Protein AF-A0A1A8EDJ9-F1 (afdb_monomer_lite)

Radius of gyration: 13.45 Å; chains: 1; bounding box: 37×17×39 Å

Foldseek 3Di:
DWDKDWDFAPPDDDDTDIDTGRPVWDKDWPVVPFDHDHQAKGKTWMWTDDPVDDIDIDIDMDTHPPRDD

Organism: Nothobranchius kadleci (NCBI:txid1051664)

Structure (mmCIF, N/CA/C/O backbone):
data_AF-A0A1A8EDJ9-F1
#
_entry.id   AF-A0A1A8EDJ9-F1
#
loop_
_atom_site.group_PDB
_atom_site.id
_atom_site.type_symbol
_atom_site.label_atom_id
_atom_site.label_alt_id
_atom_site.label_comp_id
_atom_site.label_asym_id
_atom_site.label_entity_id
_atom_site.label_seq_id
_atom_site.pdbx_PDB_ins_code
_atom_site.Cartn_x
_atom_site.Cartn_y
_atom_site.Cartn_z
_atom_site.occupancy
_atom_site.B_iso_or_equiv
_atom_site.auth_seq_id
_atom_site.auth_comp_id
_atom_site.auth_asym_id
_atom_site.auth_atom_id
_atom_site.pdbx_PDB_model_num
ATOM 1 N N . THR A 1 1 ? -17.861 1.459 -0.852 1.00 73.19 1 THR A N 1
ATOM 2 C CA . THR A 1 1 ? -16.706 1.985 -1.615 1.00 73.19 1 THR A CA 1
ATOM 3 C C . THR A 1 1 ? -15.486 1.996 -0.706 1.00 73.19 1 THR A C 1
ATOM 5 O O . THR A 1 1 ? -15.676 1.924 0.502 1.00 73.19 1 THR A O 1
ATOM 8 N N . GLY A 1 2 ? -14.269 1.945 -1.250 1.00 91.25 2 GLY A N 1
ATOM 9 C CA . GLY A 1 2 ? -13.005 1.825 -0.504 1.00 91.25 2 GLY A CA 1
ATOM 10 C C . GLY A 1 2 ? -12.022 2.950 -0.838 1.00 91.25 2 GLY A C 1
ATOM 11 O O . GLY A 1 2 ? -12.326 3.794 -1.682 1.00 91.25 2 GLY A O 1
ATOM 12 N N . MET A 1 3 ? -10.852 2.940 -0.204 1.00 94.25 3 MET A N 1
ATOM 13 C CA . MET A 1 3 ? -9.745 3.856 -0.472 1.00 94.25 3 MET A CA 1
ATOM 14 C C . MET A 1 3 ? -8.586 3.095 -1.115 1.00 94.25 3 MET A C 1
ATOM 16 O O . MET A 1 3 ? -8.211 2.015 -0.659 1.00 94.25 3 MET A O 1
ATOM 20 N N . MET A 1 4 ? -8.025 3.660 -2.183 1.00 95.88 4 MET A N 1
ATOM 21 C CA . MET A 1 4 ? -6.854 3.120 -2.866 1.00 95.88 4 MET A CA 1
ATOM 22 C C . MET A 1 4 ? -5.625 3.951 -2.502 1.00 95.88 4 MET A C 1
ATOM 24 O O . MET A 1 4 ? -5.616 5.163 -2.701 1.00 95.88 4 MET A O 1
ATOM 28 N N . TYR A 1 5 ? -4.591 3.285 -2.002 1.00 95.38 5 TYR A N 1
ATOM 29 C CA . TYR A 1 5 ? -3.253 3.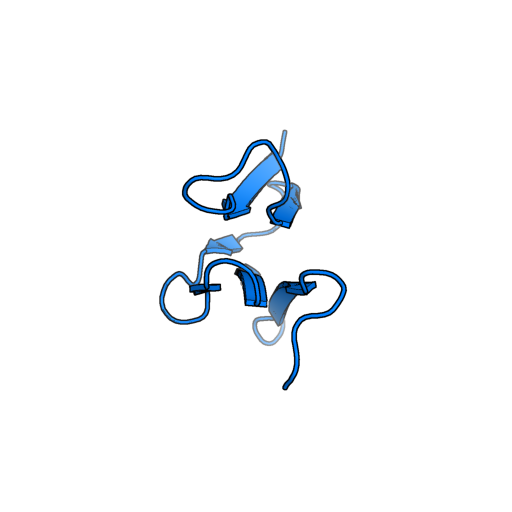838 -1.824 1.00 95.38 5 TYR A CA 1
ATOM 30 C C . TYR A 1 5 ? -2.363 3.237 -2.894 1.00 95.38 5 TYR A C 1
ATOM 32 O O . TYR A 1 5 ? -2.405 2.027 -3.105 1.00 95.38 5 TYR A O 1
ATOM 40 N N . TYR A 1 6 ? -1.565 4.048 -3.570 1.00 93.56 6 TYR A N 1
ATOM 41 C CA . TYR A 1 6 ? -0.687 3.553 -4.617 1.00 93.56 6 TYR A CA 1
ATOM 42 C C . TYR A 1 6 ? 0.616 4.335 -4.651 1.00 93.56 6 TYR A C 1
ATOM 44 O O . TYR A 1 6 ? 0.671 5.499 -4.258 1.00 93.56 6 TYR A O 1
ATOM 52 N N . GLN A 1 7 ? 1.653 3.667 -5.133 1.00 91.12 7 GLN A N 1
ATOM 53 C CA . GLN A 1 7 ? 2.939 4.257 -5.445 1.00 91.12 7 GLN A CA 1
ATOM 54 C C . GLN A 1 7 ? 3.333 3.760 -6.831 1.00 91.12 7 GLN A C 1
ATOM 56 O O . GLN A 1 7 ? 3.600 2.572 -7.020 1.00 91.12 7 GLN A O 1
ATOM 61 N N . ASN A 1 8 ? 3.335 4.668 -7.802 1.00 87.06 8 ASN A N 1
ATOM 62 C CA . ASN A 1 8 ? 3.768 4.353 -9.157 1.00 87.06 8 ASN A CA 1
ATOM 63 C C . ASN A 1 8 ? 5.294 4.413 -9.239 1.00 87.06 8 ASN A C 1
ATOM 65 O O . ASN A 1 8 ? 5.927 5.192 -8.520 1.00 87.06 8 ASN A O 1
ATOM 69 N N . ARG A 1 9 ? 5.863 3.610 -10.141 1.00 81.31 9 ARG A N 1
ATOM 70 C CA . ARG A 1 9 ? 7.262 3.750 -10.544 1.00 81.31 9 ARG A CA 1
ATOM 71 C C . ARG A 1 9 ? 7.429 5.065 -11.300 1.00 81.31 9 ARG A C 1
ATOM 73 O O . ARG A 1 9 ? 6.619 5.390 -12.168 1.00 81.31 9 ARG A O 1
ATOM 80 N N . GLU A 1 10 ? 8.464 5.822 -10.965 1.00 77.62 10 GLU A N 1
ATOM 81 C CA . GLU A 1 10 ? 8.791 7.044 -11.695 1.00 77.62 10 GLU A CA 1
ATOM 82 C C . GLU A 1 10 ? 9.455 6.707 -13.037 1.00 77.62 10 GLU A C 1
ATOM 84 O O . GLU A 1 10 ? 10.254 5.780 -13.121 1.00 77.62 10 GLU A O 1
ATOM 89 N N . ASN A 1 11 ? 9.138 7.484 -14.079 1.00 72.62 11 ASN A N 1
ATOM 90 C CA . ASN A 1 11 ? 9.793 7.468 -15.398 1.00 72.62 11 ASN A CA 1
ATOM 91 C C . ASN A 1 11 ? 9.710 6.169 -16.226 1.00 72.62 11 ASN A C 1
ATOM 93 O O . ASN A 1 11 ? 10.312 6.106 -17.294 1.00 72.62 11 ASN A O 1
ATOM 97 N N . GLU A 1 12 ? 8.903 5.188 -15.820 1.00 71.38 12 GLU A N 1
ATOM 98 C CA . GLU A 1 12 ? 8.748 3.912 -16.529 1.00 71.38 12 GLU A CA 1
ATOM 99 C C . GLU A 1 12 ? 7.319 3.674 -17.035 1.00 71.38 12 GLU A C 1
ATOM 101 O O . GLU A 1 12 ? 6.328 4.108 -16.439 1.00 71.38 12 GLU A O 1
ATOM 106 N N . LYS A 1 13 ? 7.192 2.933 -18.145 1.00 68.12 13 LYS A N 1
ATOM 107 C CA . LYS A 1 13 ? 5.888 2.494 -18.671 1.00 68.12 13 LYS A CA 1
ATOM 108 C C . LYS A 1 13 ? 5.435 1.220 -17.955 1.00 68.12 13 LYS A C 1
ATOM 110 O O . LYS A 1 13 ? 5.487 0.128 -18.513 1.00 68.12 13 LYS A O 1
ATOM 115 N N . GLY A 1 14 ? 4.953 1.381 -16.725 1.00 74.75 14 GLY A N 1
ATOM 116 C CA . GLY A 1 14 ? 4.356 0.313 -15.920 1.00 74.75 14 GLY A CA 1
ATOM 117 C C . GLY A 1 14 ? 5.102 0.029 -14.616 1.00 74.75 14 GLY A C 1
ATOM 118 O O . GLY A 1 14 ? 6.124 0.636 -14.310 1.00 74.75 14 GLY A O 1
ATOM 119 N N . GLY A 1 15 ? 4.558 -0.903 -13.831 1.00 78.56 15 GLY A N 1
ATOM 120 C CA . GLY A 1 15 ? 5.001 -1.153 -12.460 1.00 78.56 15 GLY A CA 1
ATOM 121 C C . GLY A 1 15 ? 4.301 -0.252 -11.441 1.00 78.56 15 GLY A C 1
ATOM 122 O O . GLY A 1 15 ? 3.354 0.466 -11.764 1.00 78.56 15 GLY A O 1
ATOM 123 N N . GLY A 1 16 ? 4.760 -0.322 -10.195 1.00 87.62 16 GLY A N 1
ATOM 124 C CA . GLY A 1 16 ? 4.088 0.292 -9.055 1.00 87.62 16 GLY A CA 1
ATOM 125 C C . GLY A 1 16 ? 3.348 -0.716 -8.183 1.00 87.62 16 GLY A C 1
ATOM 126 O O . GLY A 1 16 ? 3.167 -1.883 -8.529 1.00 87.62 16 GLY A O 1
ATOM 127 N N . VAL A 1 17 ? 2.933 -0.244 -7.016 1.00 93.00 17 VAL A N 1
ATOM 128 C CA . VAL A 1 17 ? 2.209 -1.018 -6.007 1.00 93.00 17 VAL A CA 1
ATOM 129 C C . VAL A 1 17 ? 0.937 -0.299 -5.614 1.00 93.00 17 VAL A C 1
ATOM 131 O O . VAL A 1 17 ? 0.898 0.930 -5.570 1.00 93.00 17 VAL A O 1
ATOM 134 N N . ALA A 1 18 ? -0.097 -1.067 -5.281 1.00 94.75 18 ALA A N 1
ATOM 135 C CA . ALA A 1 18 ? -1.344 -0.528 -4.772 1.00 94.75 18 ALA A CA 1
ATOM 136 C C . ALA A 1 18 ? -1.908 -1.392 -3.641 1.00 94.75 18 ALA A C 1
ATOM 138 O O . ALA A 1 18 ? -1.803 -2.617 -3.654 1.00 94.75 18 ALA A O 1
ATOM 139 N N . LEU A 1 19 ? -2.552 -0.731 -2.685 1.00 96.19 19 LEU A N 1
ATOM 140 C CA . LEU A 1 19 ? -3.360 -1.327 -1.632 1.00 96.19 19 LEU A CA 1
ATOM 141 C C . LEU A 1 19 ? -4.763 -0.736 -1.707 1.00 96.19 19 LEU A C 1
ATOM 143 O O . LEU A 1 19 ? -4.946 0.477 -1.607 1.00 96.19 19 LEU A O 1
ATOM 147 N N . TYR A 1 20 ? -5.760 -1.603 -1.853 1.00 96.56 20 TYR A N 1
ATOM 148 C CA . TYR A 1 20 ? -7.161 -1.222 -1.731 1.00 96.56 20 TYR A CA 1
ATOM 149 C C . TYR A 1 20 ? -7.679 -1.618 -0.351 1.00 96.56 20 TYR A C 1
ATOM 151 O O . TYR A 1 20 ? -7.604 -2.783 0.038 1.00 96.56 20 TYR A O 1
ATOM 159 N N . ILE A 1 21 ? -8.221 -0.649 0.381 1.00 95.62 21 ILE A N 1
ATOM 160 C CA . ILE A 1 21 ? -8.745 -0.840 1.732 1.00 95.62 21 ILE A CA 1
ATOM 161 C C . ILE A 1 21 ? -10.234 -0.512 1.744 1.00 95.62 21 ILE A C 1
ATOM 163 O O . ILE A 1 21 ? -10.676 0.514 1.229 1.00 95.62 21 ILE A O 1
ATOM 167 N N . CYS A 1 22 ? -11.034 -1.398 2.336 1.00 94.94 22 CYS A N 1
ATOM 168 C CA . CYS A 1 22 ? -12.460 -1.155 2.520 1.00 94.94 22 CYS A CA 1
ATOM 169 C C . CYS A 1 22 ? -12.680 0.016 3.492 1.00 94.94 22 CYS A C 1
ATOM 171 O O . CYS A 1 22 ? -12.101 0.011 4.574 1.00 94.94 22 CYS A O 1
ATOM 173 N N . ASN A 1 23 ? -13.573 0.963 3.173 1.00 90.94 23 ASN A N 1
ATOM 174 C CA . ASN A 1 23 ? -13.823 2.148 4.016 1.00 90.94 23 ASN A CA 1
ATOM 175 C C . ASN 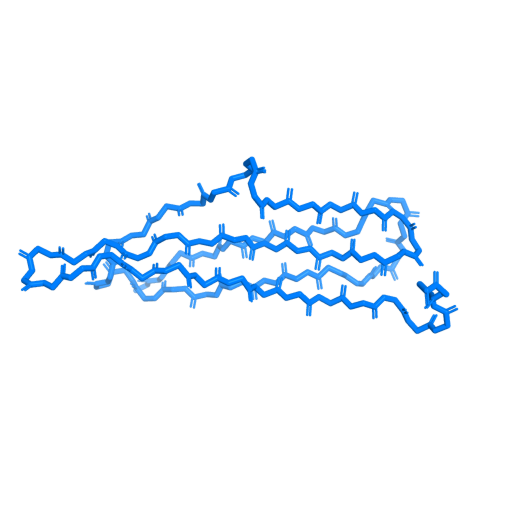A 1 23 ? -14.395 1.823 5.408 1.00 90.94 23 ASN A C 1
ATOM 177 O O . ASN A 1 23 ? -14.484 2.706 6.255 1.00 90.94 23 ASN A O 1
ATOM 181 N N . THR A 1 24 ? -14.788 0.571 5.662 1.00 93.62 24 THR A N 1
ATOM 182 C CA . THR A 1 24 ? -15.132 0.103 7.013 1.00 93.62 24 THR A CA 1
ATOM 183 C C . THR A 1 24 ? -13.917 0.059 7.943 1.00 93.62 24 THR A C 1
ATOM 185 O O . THR A 1 24 ? -14.083 -0.017 9.157 1.00 93.62 24 THR A O 1
ATOM 188 N N . LEU A 1 25 ? -12.701 0.089 7.391 1.00 94.06 25 LEU A N 1
ATOM 189 C CA . LEU A 1 25 ? -11.443 0.152 8.120 1.00 94.06 25 LEU A CA 1
ATOM 190 C C . LEU A 1 25 ? -10.912 1.587 8.071 1.00 94.06 25 LEU A C 1
ATOM 192 O O . LEU A 1 25 ? -10.729 2.153 6.995 1.00 94.06 25 LEU A O 1
ATOM 196 N N . LYS A 1 26 ? -10.641 2.177 9.240 1.00 95.19 26 LYS A N 1
ATOM 197 C CA . LYS A 1 26 ? -9.943 3.465 9.316 1.00 95.19 26 LYS A CA 1
ATOM 198 C C . LYS A 1 26 ? -8.486 3.245 8.920 1.00 95.19 26 LYS A C 1
ATOM 200 O O . LYS A 1 26 ? -7.801 2.446 9.556 1.00 95.19 26 LYS A O 1
ATOM 205 N N . SER A 1 27 ? -8.008 3.951 7.900 1.00 95.94 27 SER A N 1
ATOM 206 C CA . SER A 1 27 ? -6.632 3.813 7.420 1.00 95.94 27 SER A CA 1
ATOM 207 C C . SER A 1 27 ? -6.003 5.142 7.012 1.00 95.94 27 SER A C 1
ATOM 209 O O . SER A 1 27 ? -6.703 6.089 6.648 1.00 95.94 27 SER A O 1
ATOM 211 N N . LYS A 1 28 ? -4.668 5.208 7.039 1.00 95.56 28 LYS A N 1
ATOM 212 C CA . LYS A 1 28 ? -3.885 6.337 6.511 1.00 95.56 28 LYS A CA 1
ATOM 213 C C . LYS A 1 28 ? -2.598 5.859 5.837 1.00 95.56 28 LYS A C 1
ATOM 215 O O . LYS A 1 28 ? -1.952 4.926 6.312 1.00 95.56 28 LYS A O 1
ATOM 220 N N . GLY A 1 29 ? -2.202 6.532 4.761 1.00 95.56 29 GLY A N 1
ATOM 221 C CA . GLY A 1 29 ? -0.913 6.291 4.113 1.00 95.56 29 GLY A CA 1
ATOM 222 C C . GLY A 1 29 ? 0.248 6.740 5.004 1.00 95.56 29 GLY A C 1
ATOM 223 O O . GLY A 1 29 ? 0.192 7.812 5.608 1.00 95.56 29 GLY A O 1
ATOM 224 N N . MET A 1 30 ? 1.298 5.925 5.080 1.00 96.12 30 MET A N 1
ATOM 225 C CA . MET A 1 30 ? 2.553 6.215 5.776 1.00 96.12 30 MET A CA 1
ATOM 226 C C . MET A 1 30 ? 3.647 6.527 4.750 1.00 96.12 30 MET A C 1
ATOM 228 O O . MET A 1 30 ? 4.511 5.699 4.457 1.00 96.12 30 MET A O 1
ATOM 232 N N . TYR A 1 31 ? 3.599 7.727 4.166 1.00 88.62 31 TYR A N 1
ATOM 233 C CA . TYR A 1 31 ? 4.483 8.110 3.055 1.00 88.62 31 TYR A CA 1
ATOM 234 C C . TYR A 1 31 ? 5.968 8.184 3.441 1.00 88.62 31 TYR A C 1
ATOM 236 O O . TYR A 1 31 ? 6.823 7.931 2.607 1.00 88.62 31 TYR A O 1
ATOM 244 N N . ASN A 1 32 ? 6.287 8.438 4.712 1.00 91.56 32 ASN A N 1
ATOM 245 C CA . ASN A 1 32 ? 7.659 8.375 5.234 1.00 91.56 32 ASN A CA 1
ATOM 246 C C . ASN A 1 32 ? 8.227 6.943 5.312 1.00 91.56 32 ASN A C 1
ATOM 248 O O . ASN A 1 32 ? 9.433 6.771 5.443 1.00 91.56 32 ASN A O 1
ATOM 252 N N . MET A 1 33 ? 7.360 5.930 5.264 1.00 88.44 33 MET A N 1
ATOM 253 C CA . MET A 1 33 ? 7.700 4.506 5.184 1.00 88.44 33 MET A CA 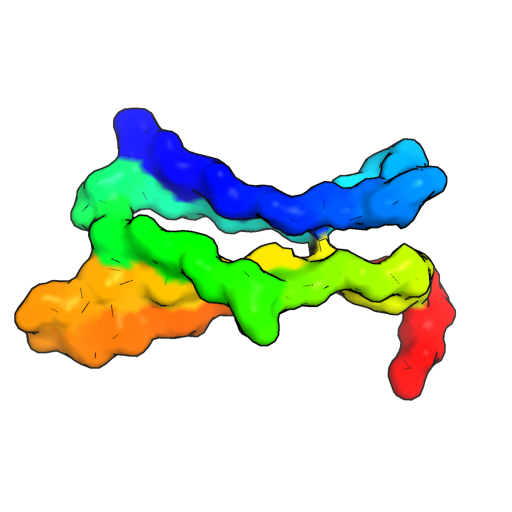1
ATOM 254 C C . MET A 1 33 ? 7.304 3.913 3.826 1.00 88.44 33 MET A C 1
ATOM 256 O O . MET A 1 33 ? 7.160 2.700 3.694 1.00 88.44 33 MET A O 1
ATOM 260 N N . SER A 1 34 ? 7.073 4.758 2.825 1.00 90.19 34 SER A N 1
ATOM 261 C CA . SER A 1 34 ? 6.794 4.369 1.444 1.00 90.19 34 SER A CA 1
ATOM 262 C C . SER A 1 34 ? 7.958 4.853 0.583 1.00 90.19 34 SER A C 1
ATOM 264 O O . SER A 1 34 ? 8.529 5.903 0.863 1.00 90.19 34 SER A O 1
ATOM 266 N N . THR A 1 35 ? 8.357 4.080 -0.424 1.00 88.44 35 THR A N 1
ATOM 267 C CA . THR A 1 35 ? 9.493 4.446 -1.280 1.00 88.44 35 THR A CA 1
ATOM 268 C C . THR A 1 35 ? 9.243 4.028 -2.717 1.00 88.44 35 THR A C 1
ATOM 270 O O . THR A 1 35 ? 8.623 2.999 -2.972 1.00 88.44 35 THR A O 1
ATOM 273 N N . ALA A 1 36 ? 9.749 4.816 -3.654 1.00 85.06 36 ALA A N 1
ATOM 274 C CA . ALA A 1 36 ? 9.921 4.414 -5.037 1.00 85.06 36 ALA A CA 1
ATOM 275 C C . ALA A 1 36 ? 11.384 4.672 -5.388 1.00 85.06 36 ALA A C 1
ATOM 277 O O . ALA A 1 36 ? 11.861 5.801 -5.324 1.00 85.06 36 ALA A O 1
ATOM 278 N N . THR A 1 37 ? 12.117 3.612 -5.693 1.00 83.62 37 THR A N 1
ATOM 279 C CA . THR A 1 37 ? 13.507 3.680 -6.134 1.00 83.62 37 THR A CA 1
ATOM 280 C C . THR A 1 37 ? 13.566 3.050 -7.511 1.00 83.62 37 THR A C 1
ATOM 282 O O . THR A 1 37 ? 13.291 1.856 -7.648 1.00 83.62 37 THR A O 1
ATOM 285 N N . ALA A 1 38 ? 13.891 3.872 -8.514 1.00 80.62 38 ALA A N 1
ATOM 286 C CA . ALA A 1 38 ? 13.949 3.467 -9.914 1.00 80.62 38 ALA A CA 1
ATOM 287 C C . ALA A 1 38 ? 14.766 2.179 -10.075 1.00 80.62 38 A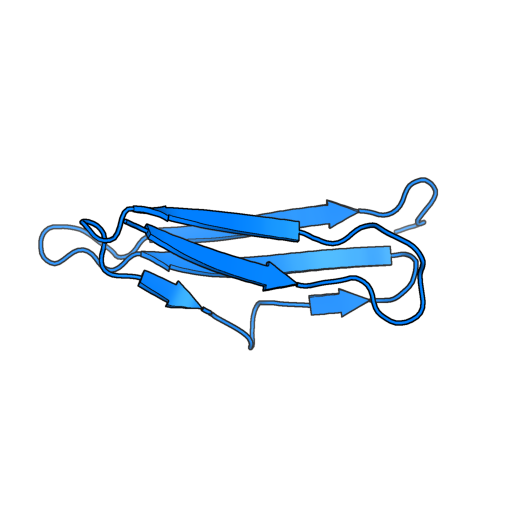LA A C 1
ATOM 289 O O . ALA A 1 38 ? 15.833 2.042 -9.480 1.00 80.62 38 ALA A O 1
ATOM 290 N N . ASP A 1 39 ? 14.212 1.226 -10.824 1.00 79.62 39 ASP A N 1
ATOM 291 C CA . ASP A 1 39 ? 14.796 -0.091 -11.110 1.00 79.62 39 ASP A CA 1
ATOM 292 C C . ASP A 1 39 ? 15.158 -0.960 -9.893 1.00 79.62 39 ASP A C 1
ATOM 294 O O . ASP A 1 39 ? 15.770 -2.018 -10.043 1.00 79.62 39 ASP A O 1
ATOM 298 N N . VAL A 1 40 ? 14.727 -0.576 -8.686 1.00 86.00 40 VAL A N 1
ATOM 299 C CA . VAL A 1 40 ? 14.971 -1.330 -7.450 1.00 86.00 40 VAL A CA 1
ATOM 300 C C . VAL A 1 40 ? 13.656 -1.791 -6.835 1.00 86.00 40 VAL A C 1
ATOM 302 O O . VAL A 1 40 ? 13.376 -2.994 -6.814 1.00 86.00 40 VAL A O 1
ATOM 305 N N . MET A 1 41 ? 12.837 -0.866 -6.329 1.00 88.88 41 MET A N 1
ATOM 306 C CA . MET A 1 41 ? 11.615 -1.220 -5.606 1.00 88.88 41 MET A CA 1
ATOM 307 C C . MET A 1 41 ? 10.570 -0.107 -5.580 1.00 88.88 41 MET A C 1
ATOM 309 O O . MET A 1 41 ? 10.889 1.076 -5.487 1.00 88.88 41 MET A O 1
ATOM 313 N N . GLU A 1 42 ? 9.310 -0.518 -5.520 1.00 91.94 42 GLU A N 1
ATOM 314 C CA . GLU A 1 42 ? 8.169 0.318 -5.178 1.00 91.94 42 GLU A CA 1
ATOM 315 C C . GLU A 1 42 ? 7.501 -0.237 -3.922 1.00 91.94 42 GLU A C 1
ATOM 317 O O . GLU A 1 42 ? 7.235 -1.434 -3.808 1.00 91.94 42 GLU A O 1
ATOM 322 N N . MET A 1 43 ? 7.217 0.638 -2.968 1.00 93.62 43 MET A N 1
ATOM 323 C CA . MET A 1 43 ? 6.603 0.292 -1.699 1.00 93.62 43 MET A CA 1
ATOM 324 C C . MET A 1 43 ? 5.585 1.347 -1.295 1.00 93.62 43 MET A C 1
ATOM 326 O O . MET A 1 43 ? 5.898 2.535 -1.240 1.00 93.62 43 MET A O 1
ATOM 330 N N . ILE A 1 44 ? 4.395 0.882 -0.922 1.00 96.31 44 ILE A N 1
ATOM 331 C CA . ILE A 1 44 ? 3.371 1.683 -0.258 1.00 96.31 44 ILE A CA 1
ATOM 332 C C . ILE A 1 44 ? 3.087 1.069 1.107 1.00 96.31 44 ILE A C 1
ATOM 334 O O . ILE A 1 44 ? 2.832 -0.133 1.217 1.00 96.31 44 ILE A O 1
ATOM 338 N N . THR A 1 45 ? 3.132 1.899 2.143 1.00 97.50 45 THR A N 1
ATOM 339 C CA . THR A 1 45 ? 2.852 1.490 3.520 1.00 97.50 45 THR A CA 1
ATOM 340 C C . THR A 1 45 ? 1.609 2.204 4.024 1.00 97.50 45 THR A C 1
ATOM 342 O O . THR A 1 45 ? 1.456 3.414 3.852 1.00 97.50 45 THR A O 1
ATOM 345 N N . VAL A 1 46 ? 0.707 1.454 4.648 1.00 97.62 46 VAL A N 1
ATOM 346 C CA . VAL A 1 46 ? -0.560 1.948 5.185 1.00 97.62 46 VAL A CA 1
ATOM 347 C C . VAL A 1 46 ? -0.731 1.466 6.618 1.00 97.62 46 VAL A C 1
ATOM 349 O O . VAL A 1 46 ? -0.493 0.302 6.933 1.00 97.62 46 VAL A O 1
ATOM 352 N N . GLU A 1 47 ? -1.177 2.367 7.486 1.00 97.25 47 GLU A N 1
ATOM 353 C CA . GLU A 1 47 ? -1.595 2.037 8.843 1.00 97.25 47 GLU A CA 1
ATOM 354 C C . GLU A 1 47 ? -3.114 1.855 8.870 1.00 97.25 47 GLU A C 1
ATOM 356 O O . GLU A 1 47 ? -3.851 2.764 8.483 1.00 97.25 47 GLU A O 1
ATOM 361 N N . ILE A 1 48 ? -3.581 0.703 9.349 1.00 96.62 48 ILE A N 1
ATOM 362 C CA . ILE A 1 48 ? -4.975 0.457 9.720 1.00 96.62 48 ILE A CA 1
ATOM 363 C C . ILE A 1 48 ? -5.112 0.715 11.219 1.00 96.62 48 ILE A C 1
ATOM 365 O O . ILE A 1 48 ? -4.487 0.047 12.047 1.00 96.62 48 ILE A O 1
ATOM 369 N N . THR A 1 49 ? -5.950 1.683 11.571 1.00 96.00 49 THR A N 1
ATOM 370 C CA . THR A 1 49 ? -6.236 2.048 12.958 1.00 96.00 49 THR A CA 1
ATOM 371 C C . THR A 1 49 ? -7.349 1.170 13.515 1.00 96.00 49 THR A C 1
ATOM 373 O O . THR A 1 49 ? -8.411 1.034 12.905 1.00 96.00 49 THR A O 1
ATOM 376 N N . SER A 1 50 ? -7.127 0.612 14.703 1.00 91.81 50 SER A N 1
ATOM 377 C CA . SER A 1 50 ? -8.133 -0.147 15.444 1.00 91.81 50 SER A CA 1
ATOM 378 C C . SER A 1 50 ? -8.381 0.513 16.792 1.00 91.81 50 SER A C 1
ATOM 380 O O . SER A 1 50 ? -7.449 0.854 17.508 1.00 91.81 50 SER A O 1
ATOM 382 N N . GLU A 1 51 ? -9.649 0.688 17.156 1.00 88.12 51 GLU A N 1
ATOM 383 C CA . GLU A 1 51 ? -10.019 1.230 18.472 1.00 88.12 51 GLU A CA 1
ATOM 384 C C . GLU A 1 51 ? -9.981 0.156 19.568 1.00 88.12 51 GLU A C 1
ATOM 386 O O . GLU A 1 51 ? -9.899 0.472 20.751 1.00 88.12 51 GLU A O 1
ATOM 391 N N . LYS A 1 52 ? -10.053 -1.125 19.181 1.00 91.00 52 LYS A N 1
ATOM 392 C CA . LYS A 1 52 ? -10.143 -2.267 20.107 1.00 91.00 52 LYS A CA 1
ATOM 393 C C . LYS A 1 52 ? -8.827 -3.020 20.265 1.00 91.00 52 LYS A C 1
ATOM 395 O O . LYS A 1 52 ? -8.640 -3.739 21.241 1.00 91.00 52 LYS A O 1
ATOM 400 N N . THR A 1 53 ? -7.937 -2.906 19.287 1.00 92.19 53 THR A N 1
ATOM 401 C CA . THR A 1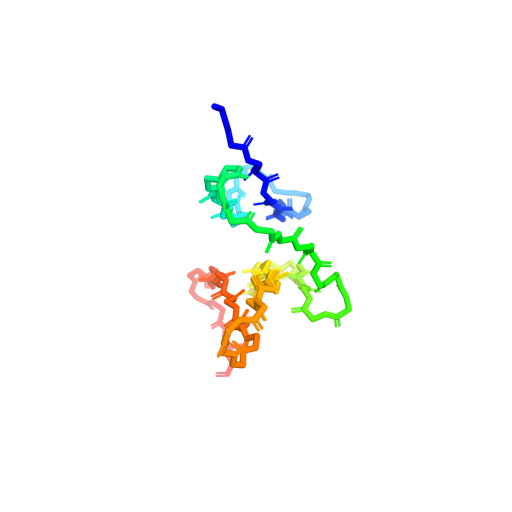 53 ? -6.661 -3.626 19.230 1.00 92.19 53 THR A CA 1
ATOM 402 C C . THR A 1 53 ? -5.546 -2.663 18.859 1.00 92.19 53 THR A C 1
ATOM 404 O O . THR A 1 53 ? -5.789 -1.499 18.562 1.00 92.19 53 THR A O 1
ATOM 407 N N . LYS A 1 54 ? -4.305 -3.152 18.832 1.00 95.56 54 LYS A N 1
ATOM 408 C CA . LYS A 1 54 ? -3.192 -2.381 18.274 1.00 95.56 54 LYS A CA 1
ATOM 409 C C . LYS A 1 54 ? -3.446 -2.054 16.799 1.00 95.56 54 LYS A C 1
ATOM 411 O O . LYS A 1 54 ? -4.111 -2.823 16.097 1.00 95.56 54 LYS A O 1
ATOM 416 N N . ASN A 1 55 ? -2.877 -0.938 16.354 1.00 96.31 55 ASN A N 1
ATOM 417 C CA . ASN A 1 55 ? -2.840 -0.572 14.944 1.00 96.31 55 ASN A CA 1
ATOM 418 C C . ASN A 1 55 ? -2.014 -1.595 14.157 1.00 96.31 55 ASN A C 1
ATOM 420 O O . ASN A 1 55 ? -1.074 -2.193 14.688 1.00 96.31 55 ASN A O 1
ATOM 424 N N . ILE A 1 56 ? -2.381 -1.794 12.895 1.00 96.19 56 ILE A N 1
ATOM 425 C CA . ILE A 1 56 ? -1.735 -2.741 11.986 1.00 96.19 56 ILE A CA 1
ATOM 426 C C . ILE A 1 56 ? -1.033 -1.940 10.897 1.00 96.19 56 ILE A C 1
ATOM 428 O O . ILE A 1 56 ? -1.645 -1.070 10.283 1.00 96.19 56 ILE A O 1
ATOM 432 N N . ILE A 1 57 ? 0.235 -2.247 10.641 1.00 96.62 57 ILE A N 1
ATOM 433 C CA . ILE A 1 57 ? 1.008 -1.648 9.551 1.00 96.62 57 ILE A CA 1
ATOM 434 C C . ILE A 1 57 ? 1.119 -2.681 8.433 1.00 96.62 57 ILE A C 1
ATOM 436 O O . ILE A 1 57 ? 1.508 -3.822 8.680 1.00 96.62 57 ILE A O 1
ATOM 440 N N . ILE A 1 58 ? 0.761 -2.285 7.215 1.00 96.56 58 ILE A N 1
ATOM 441 C CA . ILE A 1 58 ? 0.818 -3.128 6.020 1.00 96.56 58 ILE A CA 1
ATOM 442 C C . ILE A 1 58 ? 1.684 -2.425 4.984 1.00 96.56 58 ILE A C 1
ATOM 444 O O . ILE A 1 58 ? 1.386 -1.295 4.604 1.00 96.56 58 ILE A O 1
ATOM 448 N N . SER A 1 59 ? 2.709 -3.114 4.490 1.00 96.19 59 SER A N 1
ATOM 449 C CA . SER A 1 59 ? 3.527 -2.658 3.366 1.00 96.19 59 SER A CA 1
ATOM 450 C C . SER A 1 59 ? 3.312 -3.583 2.176 1.00 96.19 59 SER A C 1
ATOM 452 O O . SER A 1 59 ? 3.508 -4.792 2.283 1.00 96.19 59 SER A O 1
ATOM 454 N N . SER A 1 60 ? 2.915 -3.016 1.039 1.00 94.88 60 SER A N 1
ATOM 455 C CA . SER A 1 60 ? 2.921 -3.717 -0.244 1.00 94.88 60 SER A CA 1
ATOM 456 C C . SER A 1 60 ? 4.184 -3.330 -0.987 1.00 94.88 60 SER A C 1
ATOM 458 O O . SER A 1 60 ? 4.405 -2.144 -1.231 1.00 94.88 60 SER A O 1
ATOM 460 N N . ILE A 1 61 ? 4.997 -4.325 -1.335 1.00 92.56 61 ILE A N 1
ATOM 461 C CA . ILE A 1 61 ? 6.321 -4.138 -1.925 1.00 92.56 61 ILE A CA 1
ATOM 462 C C . ILE A 1 61 ? 6.378 -4.890 -3.248 1.00 92.56 61 ILE A C 1
ATOM 464 O O . ILE A 1 61 ? 6.108 -6.089 -3.302 1.00 92.56 61 ILE A O 1
ATOM 468 N N . TYR A 1 62 ? 6.773 -4.190 -4.302 1.00 89.81 62 TYR A N 1
ATOM 469 C CA . TYR A 1 62 ? 7.157 -4.773 -5.574 1.00 89.81 62 TYR A CA 1
ATOM 470 C C . TYR A 1 62 ? 8.633 -4.479 -5.798 1.00 89.81 62 TYR A C 1
ATOM 472 O O . TYR A 1 62 ? 9.090 -3.350 -5.642 1.00 89.81 62 TYR A O 1
ATOM 480 N N . ARG A 1 63 ? 9.389 -5.519 -6.131 1.00 87.81 63 ARG A N 1
ATOM 481 C CA . ARG A 1 63 ? 10.816 -5.427 -6.423 1.00 87.81 63 ARG A CA 1
ATOM 482 C C . ARG A 1 63 ? 11.006 -5.628 -7.918 1.00 87.81 63 ARG A C 1
ATOM 484 O O . ARG A 1 63 ? 10.474 -6.586 -8.478 1.00 87.81 63 ARG A O 1
ATOM 491 N N . ALA A 1 64 ? 11.766 -4.744 -8.558 1.00 85.38 64 ALA A N 1
ATOM 492 C CA . ALA A 1 64 ? 12.050 -4.869 -9.979 1.00 85.38 64 ALA A CA 1
ATOM 493 C C . ALA A 1 64 ? 12.835 -6.172 -10.254 1.00 85.38 64 ALA A C 1
ATOM 495 O O . ALA A 1 64 ? 13.783 -6.479 -9.518 1.00 85.38 64 ALA A O 1
ATOM 496 N N . PRO A 1 65 ? 12.473 -6.956 -11.286 1.00 83.94 65 PRO A N 1
ATOM 497 C CA . PRO A 1 65 ? 13.241 -8.132 -11.686 1.00 83.94 65 PRO A CA 1
ATOM 498 C C . PRO A 1 65 ? 14.703 -7.771 -11.967 1.00 83.94 65 PRO A C 1
ATOM 500 O O . PRO A 1 65 ? 14.975 -6.752 -12.591 1.00 83.94 65 PRO A O 1
ATOM 503 N N . GLY A 1 66 ? 15.646 -8.596 -11.509 1.00 82.38 66 GLY A N 1
ATOM 504 C CA . GLY A 1 66 ? 17.076 -8.347 -11.727 1.00 82.38 66 GLY A CA 1
ATOM 505 C C . GLY A 1 66 ? 17.675 -7.212 -10.891 1.00 82.38 66 GLY A C 1
ATOM 506 O O . GLY A 1 66 ? 18.875 -6.982 -10.990 1.00 82.38 66 GLY A O 1
ATOM 507 N N . SER A 1 67 ? 16.892 -6.537 -10.040 1.00 77.31 67 SER A N 1
ATOM 508 C CA . SER A 1 67 ? 17.453 -5.608 -9.056 1.00 77.31 67 SER A CA 1
ATOM 509 C C . SER A 1 67 ? 18.397 -6.367 -8.124 1.00 77.31 67 SER A C 1
ATOM 511 O O . SER A 1 67 ? 17.987 -7.279 -7.402 1.00 77.31 67 SER A O 1
ATOM 513 N N . CYS A 1 68 ? 19.679 -6.020 -8.150 1.00 63.59 68 CYS A N 1
ATOM 514 C CA . CYS A 1 68 ? 20.670 -6.554 -7.228 1.00 63.59 68 CYS A CA 1
ATOM 515 C C . CYS A 1 68 ? 20.544 -5.793 -5.905 1.00 63.59 68 CYS A C 1
ATOM 517 O O . CYS A 1 68 ? 20.721 -4.577 -5.876 1.00 63.59 68 CYS A O 1
ATOM 519 N N . ILE A 1 69 ? 20.227 -6.509 -4.830 1.00 56.03 69 ILE A N 1
ATOM 520 C CA . ILE A 1 69 ? 20.530 -6.077 -3.460 1.00 56.03 69 ILE A CA 1
ATOM 521 C C . ILE A 1 69 ? 21.627 -7.016 -2.993 1.00 56.03 69 ILE A C 1
ATOM 523 O O . ILE A 1 69 ? 21.429 -8.234 -3.222 1.00 56.03 69 ILE A O 1
#

Secondary structure (DSSP, 8-state):
-EEEEEEPPSSSSS--EEEEEETTSEEEE-GGG-EEETTTEEEEEEEEE-SSS--EEEEEEEE-TT---

pLDDT: mean 88.9, std 8.84, range [56.03, 97.62]

Sequence (69 aa):
TGMMYYQNRENEKGGGVALYICNTLK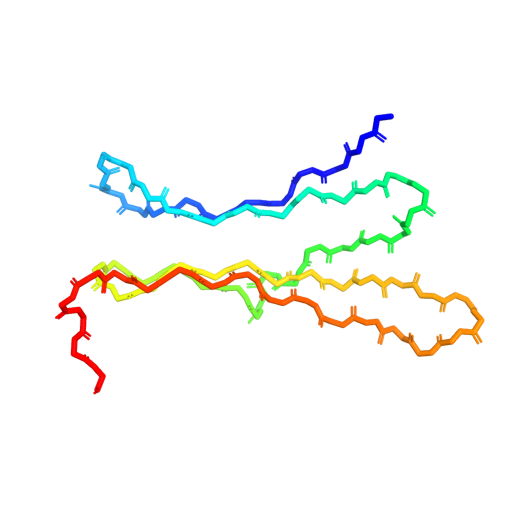SKGMYNMSTATADVMEMITVEITSEKTKNIIISSIYRAPGSCI